Protein 1PP7 (pdb70)

Structure (mmCIF, N/CA/C/O backbone):
data_1PP7
#
_entry.id   1PP7
#
_cell.length_a   81.340
_cell.length_b   41.430
_cell.length_c   58.390
_cell.angle_alpha   90.00
_cell.angle_beta   90.00
_cell.angle_gamma   90.00
#
_symmetry.space_group_name_H-M   'P 21 21 2'
#
loop_
_entity.id
_entity.type
_entity.pdbx_description
1 polymer 'FERREDOXIN INR'
2 polymer 'FERREDOXIN INR'
3 polymer '39 kDa initiator binding protein'
4 non-polymer 'ZINC ION'
5 water water
#
loop_
_atom_site.group_PDB
_atom_site.id
_atom_site.type_symbol
_atom_site.label_atom_id
_atom_site.label_alt_id
_atom_site.label_comp_id
_atom_site.label_asym_id
_atom_site.label_entity_id
_atom_site.label_seq_id
_atom_site.pdbx_PDB_ins_code
_atom_site.Cartn_x
_atom_site.Cartn_y
_atom_site.Cartn_z
_atom_site.occupancy
_atom_site.B_iso_or_equiv
_atom_site.auth_seq_id
_atom_site.auth_comp_id
_atom_site.auth_asym_id
_atom_site.auth_atom_id
_atom_site.pdbx_PDB_model_num
ATOM 506 N N . ASP C 3 5 ? 5.455 13.333 2.274 1.00 103.78 5 ASP U N 1
ATOM 507 C CA . ASP C 3 5 ? 4.140 13.862 2.748 1.00 102.92 5 ASP U CA 1
ATOM 508 C C . ASP C 3 5 ? 4.059 13.807 4.278 1.00 101.04 5 ASP U C 1
ATOM 509 O O . ASP C 3 5 ? 3.393 14.643 4.906 1.00 101.06 5 ASP U O 1
ATOM 514 N N . LEU C 3 6 ? 4.729 12.814 4.870 1.00 97.58 6 LEU U N 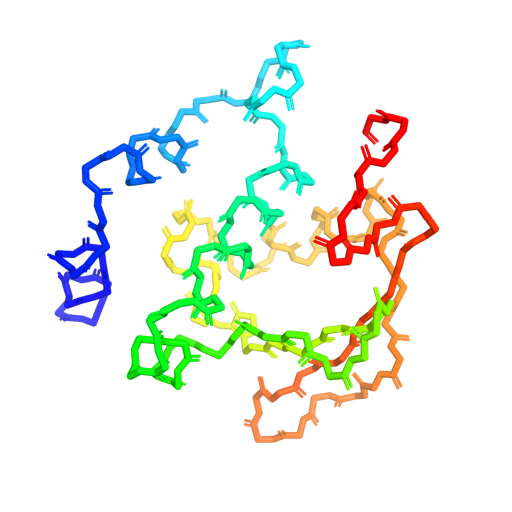1
ATOM 515 C CA . LEU C 3 6 ? 4.718 12.646 6.324 1.00 93.47 6 LEU U CA 1
ATOM 516 C C . LEU C 3 6 ? 5.819 13.496 6.922 1.00 90.89 6 LEU U C 1
ATOM 517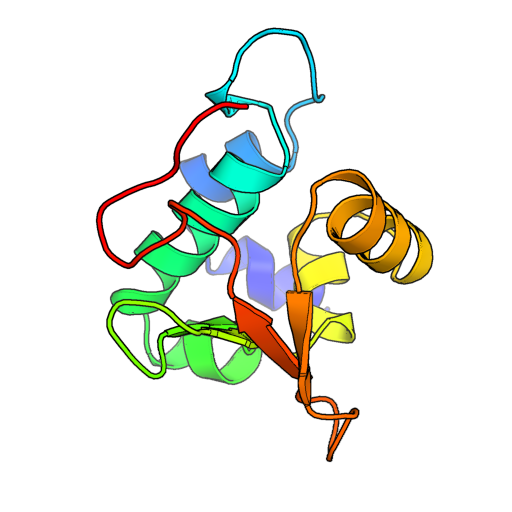 O O . LEU C 3 6 ? 5.560 14.258 7.852 1.00 89.10 6 LEU U O 1
ATOM 522 N N . GLU C 3 7 ? 7.040 13.374 6.393 1.00 88.99 7 GLU U N 1
ATOM 523 C CA . GLU C 3 7 ? 8.140 14.190 6.894 1.00 86.80 7 GLU U CA 1
ATOM 524 C C . GLU C 3 7 ? 7.776 15.637 6.649 1.00 85.29 7 GLU U C 1
ATOM 525 O O . GLU C 3 7 ? 8.125 16.509 7.439 1.00 84.87 7 GLU U O 1
ATOM 531 N N . ALA C 3 8 ? 7.075 15.875 5.540 1.00 84.90 8 ALA U N 1
ATOM 532 C CA . ALA C 3 8 ? 6.618 17.208 5.157 1.00 82.48 8 ALA U CA 1
ATOM 533 C C . ALA C 3 8 ? 5.652 17.746 6.198 1.00 81.95 8 ALA U C 1
ATOM 534 O O . ALA C 3 8 ? 5.670 18.936 6.489 1.00 82.99 8 ALA U O 1
ATOM 536 N N . SER C 3 9 ? 4.806 16.872 6.750 1.00 80.42 9 SER U N 1
ATOM 537 C CA . SER C 3 9 ? 3.836 17.289 7.764 1.00 78.72 9 SER U CA 1
ATOM 538 C C . SER C 3 9 ? 4.526 17.450 9.120 1.00 75.89 9 SER U C 1
ATOM 539 O O . SER C 3 9 ? 4.129 18.313 9.920 1.00 75.55 9 SER U O 1
ATOM 542 N N . PHE C 3 10 ? 5.549 16.618 9.367 1.00 72.94 10 PHE U N 1
ATOM 543 C CA . PHE C 3 10 ? 6.340 16.664 10.609 1.00 68.51 10 PHE U CA 1
ATOM 544 C C . PHE C 3 10 ? 7.175 17.943 10.672 1.00 66.60 10 PHE U C 1
ATOM 545 O O . PHE C 3 10 ? 7.003 18.783 11.570 1.00 63.09 10 PHE U O 1
ATOM 553 N N . THR C 3 11 ? 8.099 18.082 9.726 1.00 67.09 11 THR U N 1
ATOM 554 C CA . THR C 3 11 ? 8.971 19.249 9.764 1.00 71.53 11 THR U CA 1
ATOM 555 C C . THR C 3 11 ? 8.172 20.523 9.566 1.00 72.68 11 THR U C 1
ATOM 556 O O . THR C 3 11 ? 8.430 21.518 10.257 1.00 75.34 11 THR U O 1
ATOM 560 N N . SER C 3 12 ? 7.189 20.491 8.662 1.00 70.35 12 SER U N 1
ATOM 561 C CA . SER C 3 12 ? 6.364 21.668 8.426 1.00 68.33 12 SER U CA 1
ATOM 562 C C . SER C 3 12 ? 5.660 22.117 9.711 1.00 65.53 12 SER U C 1
ATOM 563 O O . SER C 3 12 ? 5.242 23.269 9.817 1.00 68.59 12 SER U O 1
ATOM 566 N N . ARG C 3 13 ? 5.528 21.227 10.688 1.00 60.22 13 ARG U N 1
ATOM 567 C CA . ARG C 3 13 ? 4.855 21.597 11.914 1.00 56.07 13 ARG U CA 1
ATOM 568 C C . ARG C 3 13 ? 5.763 21.956 13.062 1.00 52.38 13 ARG U C 1
ATOM 569 O O . ARG C 3 13 ? 5.330 22.452 14.093 1.00 54.92 13 ARG U O 1
ATOM 577 N N . LEU C 3 14 ? 7.043 21.723 12.903 1.00 49.00 14 LEU U N 1
ATOM 578 C CA . LEU C 3 14 ? 7.921 22.086 13.993 1.00 46.86 14 LEU U CA 1
ATOM 579 C C . LEU C 3 14 ? 8.639 23.400 13.604 1.00 44.40 14 LEU U C 1
ATOM 580 O O . LEU C 3 14 ? 8.796 23.721 12.424 1.00 43.55 14 LEU U O 1
ATOM 585 N N . PRO C 3 15 ? 9.012 24.205 14.594 1.00 43.63 15 PRO U N 1
ATOM 586 C CA . PRO C 3 15 ? 9.686 25.500 14.421 1.00 46.52 15 PRO U CA 1
ATOM 587 C C . PRO C 3 15 ? 10.931 25.506 13.479 1.00 49.08 15 PRO U C 1
ATOM 588 O O . PRO C 3 15 ? 11.744 24.571 13.505 1.00 44.64 15 PRO U O 1
ATOM 592 N N . PRO C 3 16 ? 11.096 26.580 12.656 1.00 49.60 16 PRO U N 1
ATOM 593 C CA . PRO C 3 16 ? 12.223 26.724 11.720 1.00 47.16 16 PRO U CA 1
ATOM 594 C C . PRO C 3 16 ? 13.560 26.478 12.438 1.00 48.80 16 PRO U C 1
ATOM 595 O O . PRO C 3 16 ? 14.505 25.946 11.856 1.00 48.69 16 PRO U O 1
ATOM 599 N N . GLU C 3 17 ? 13.635 26.887 13.700 1.00 47.74 17 GLU U N 1
ATOM 600 C CA . GLU C 3 17 ? 14.847 26.725 14.486 1.00 49.80 17 GLU U CA 1
ATOM 601 C C . GLU C 3 17 ?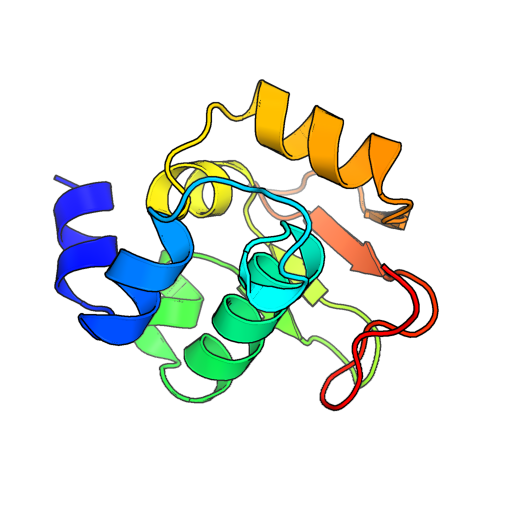 15.245 25.242 14.663 1.00 50.52 17 GLU U C 1
ATOM 602 O O . GLU C 3 17 ? 16.425 24.853 14.489 1.00 46.81 17 GLU U O 1
ATOM 608 N N . ILE C 3 18 ? 14.255 24.426 15.028 1.00 46.56 18 ILE U N 1
ATOM 609 C CA . ILE C 3 18 ? 14.466 23.004 15.233 1.00 41.84 18 ILE U CA 1
ATOM 610 C C . ILE C 3 18 ? 14.771 22.324 13.866 1.00 38.53 18 ILE U C 1
ATOM 611 O O . ILE C 3 18 ? 15.651 21.470 13.755 1.00 38.10 18 ILE U O 1
ATOM 616 N N . VAL C 3 19 ? 14.052 22.707 12.823 1.00 35.91 19 VAL U N 1
ATOM 617 C CA . VAL C 3 19 ? 14.284 22.103 11.510 1.00 38.76 19 VAL U CA 1
ATOM 618 C C . VAL C 3 19 ? 15.714 22.342 11.117 1.00 37.69 19 VAL U C 1
ATOM 619 O O . VAL C 3 19 ? 16.392 21.439 10.647 1.00 38.21 19 VAL U O 1
ATOM 623 N N . ALA C 3 20 ? 16.156 23.577 11.315 1.00 38.55 20 ALA U N 1
ATOM 624 C CA . ALA C 3 20 ? 17.518 23.960 11.012 1.00 38.36 20 ALA U CA 1
ATOM 625 C C . ALA C 3 20 ? 18.548 23.260 11.895 1.00 38.16 20 ALA U C 1
ATOM 626 O O . ALA C 3 20 ? 19.564 22.808 11.375 1.00 40.03 20 ALA U O 1
ATOM 628 N N . ALA C 3 21 ? 18.315 23.168 13.211 1.00 35.60 21 ALA U N 1
ATOM 629 C CA . ALA C 3 21 ? 19.294 22.517 14.086 1.00 31.96 21 ALA U CA 1
ATOM 630 C C . ALA C 3 21 ? 19.397 21.026 13.755 1.00 37.09 21 ALA U C 1
ATOM 631 O O . ALA C 3 21 ? 20.440 20.374 13.994 1.00 37.71 21 ALA U O 1
ATOM 633 N N . LEU C 3 22 ? 18.303 20.477 13.220 1.00 37.21 22 LEU U N 1
ATOM 634 C CA . LEU C 3 22 ? 18.268 19.081 12.863 1.00 35.62 22 LEU U CA 1
ATOM 635 C C . LEU C 3 22 ? 19.013 18.863 11.577 1.00 37.07 22 LEU U C 1
ATOM 636 O O . LEU C 3 22 ? 19.671 17.855 11.379 1.00 39.98 22 LEU U O 1
ATOM 641 N N . LYS C 3 23 ? 18.945 19.846 10.709 1.00 42.64 23 LYS U N 1
ATOM 642 C CA . LYS C 3 23 ? 19.599 19.758 9.409 1.00 44.88 23 LYS U CA 1
ATOM 643 C C . LYS C 3 23 ? 21.111 20.022 9.521 1.00 40.99 23 LYS U C 1
ATOM 644 O O . LYS C 3 23 ? 21.915 19.534 8.728 1.00 41.58 23 LYS U O 1
ATOM 650 N N . ARG C 3 24 ? 21.499 20.741 10.551 1.00 38.92 24 ARG U N 1
ATOM 651 C CA . ARG C 3 24 ? 22.891 21.106 10.695 1.00 41.44 24 ARG U CA 1
ATOM 652 C C . ARG C 3 24 ? 23.855 19.946 10.842 1.00 43.39 24 ARG U C 1
ATOM 653 O O . ARG C 3 24 ? 23.615 19.038 11.640 1.00 40.32 24 ARG U O 1
ATOM 661 N N . LYS C 3 25 ? 24.951 19.998 10.069 1.00 46.63 25 LYS U N 1
ATOM 662 C CA . LYS C 3 25 ? 26.000 18.967 10.090 1.00 50.72 25 LYS U CA 1
ATOM 663 C C . LYS C 3 25 ? 26.567 18.825 11.504 1.00 51.05 25 LYS U C 1
ATOM 664 O O . LYS C 3 25 ? 26.639 19.802 12.240 1.00 54.62 25 LYS U O 1
ATOM 670 N N . SER C 3 26 ? 26.945 17.604 11.879 1.00 49.47 26 SER U N 1
ATOM 671 C CA . SER C 3 26 ? 27.532 17.287 13.193 1.00 48.30 26 SER U CA 1
ATOM 672 C C . SER C 3 26 ? 29.032 17.571 13.199 1.00 48.70 26 SER U C 1
ATOM 673 O O . SER C 3 26 ? 29.792 16.887 12.501 1.00 49.35 26 SER U O 1
ATOM 676 N N . SER C 3 27 ? 29.455 18.555 13.989 1.00 50.72 27 SER U N 1
ATOM 677 C CA . SER C 3 27 ? 30.870 18.936 14.066 1.00 52.73 27 SER U CA 1
ATOM 678 C C . SER C 3 27 ? 31.338 18.832 15.511 1.00 52.71 27 SER U C 1
ATOM 679 O O . SER C 3 27 ? 30.835 18.016 16.265 1.00 53.51 27 SER U O 1
ATOM 682 N N . ARG C 3 28 ? 32.315 19.647 15.895 1.00 54.01 28 ARG U N 1
ATOM 683 C CA . ARG C 3 28 ? 32.764 19.645 17.276 1.00 54.63 28 ARG U CA 1
ATOM 684 C C . ARG C 3 28 ? 31.794 20.537 18.122 1.00 52.32 28 ARG U C 1
ATOM 685 O O . ARG C 3 28 ? 31.802 20.459 19.350 1.00 51.86 28 ARG U O 1
ATOM 693 N N . ASP C 3 29 ? 30.968 21.376 17.481 1.00 46.94 29 ASP U N 1
ATOM 694 C CA . ASP C 3 29 ? 29.996 22.192 18.239 1.00 48.82 29 ASP U CA 1
ATOM 695 C C . ASP C 3 29 ? 29.014 21.156 18.901 1.00 47.90 29 ASP U C 1
ATOM 696 O O . ASP C 3 29 ? 28.381 20.361 18.203 1.00 41.29 29 ASP U O 1
ATOM 701 N N . PRO C 3 30 ? 28.904 21.155 20.248 1.00 44.59 30 PRO U N 1
ATOM 702 C CA . PRO C 3 30 ? 28.047 20.235 20.972 1.00 44.62 30 PRO U CA 1
ATOM 703 C C . PRO C 3 30 ? 26.592 20.365 20.634 1.00 43.42 30 PRO U C 1
ATOM 704 O O . PRO C 3 30 ? 25.853 19.397 20.846 1.00 46.15 30 PRO U O 1
ATOM 708 N N . ASN C 3 31 ? 26.155 21.531 20.142 1.00 38.3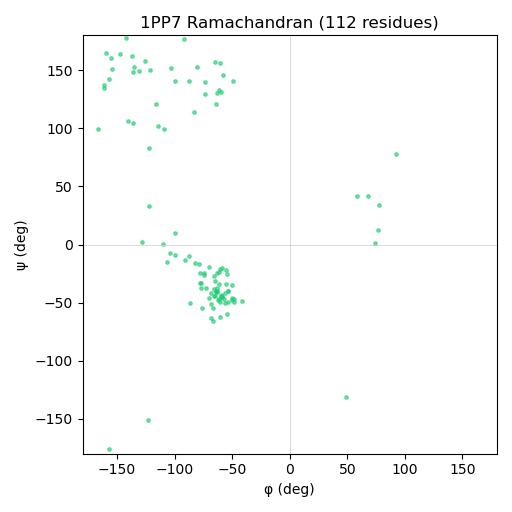1 31 ASN U N 1
ATOM 709 C CA . ASN C 3 31 ? 24.734 21.645 19.787 1.00 38.48 31 ASN U CA 1
ATOM 710 C C . ASN C 3 31 ? 24.433 21.010 18.457 1.00 37.23 31 ASN U C 1
ATOM 711 O O . ASN C 3 31 ? 23.268 20.703 18.123 1.00 40.55 31 ASN U O 1
ATOM 716 N N . SER C 3 32 ? 25.488 20.782 17.701 1.00 34.11 32 SER U N 1
ATOM 717 C CA . SER C 3 32 ? 25.338 20.167 16.417 1.00 35.39 32 SER U CA 1
ATOM 718 C C . SER C 3 32 ? 25.373 18.620 16.591 1.00 36.54 32 SER U C 1
ATOM 719 O O . SER C 3 32 ? 25.060 17.904 15.632 1.00 37.66 32 SER U O 1
ATOM 722 N N . ARG C 3 33 ? 25.725 18.110 17.786 1.00 29.51 33 ARG U N 1
ATOM 723 C CA . ARG C 3 33 ? 25.761 16.659 17.975 1.00 32.84 33 ARG U CA 1
ATOM 724 C C . ARG C 3 33 ? 24.408 15.952 18.239 1.00 31.56 33 ARG U C 1
ATOM 725 O O . ARG C 3 33 ? 23.452 16.549 18.743 1.00 31.15 33 ARG U O 1
ATOM 733 N N . PHE C 3 34 ? 24.343 14.683 17.859 1.00 27.92 34 PHE U N 1
ATOM 734 C CA . PHE C 3 34 ? 23.115 13.864 17.979 1.00 29.03 34 PHE U CA 1
ATOM 735 C C . PHE C 3 34 ? 22.385 13.897 19.352 1.00 25.41 34 PHE U C 1
ATOM 736 O O . PHE C 3 34 ? 21.180 14.063 19.409 1.00 23.51 34 PHE U O 1
ATOM 744 N N . PRO C 3 35 ? 23.131 13.751 20.471 1.00 25.67 35 PRO U N 1
ATOM 745 C CA . PRO C 3 35 ? 22.509 13.787 21.803 1.00 23.03 35 PRO U CA 1
ATOM 746 C C . PRO C 3 35 ? 21.688 15.049 22.002 1.00 25.82 35 PRO U C 1
ATOM 747 O O . PRO C 3 35 ? 20.526 14.941 22.435 1.00 24.97 35 PRO U O 1
ATOM 751 N N . ARG C 3 36 ? 22.283 16.228 21.690 1.00 21.46 36 ARG U N 1
ATOM 752 C CA . ARG C 3 36 ? 21.591 17.492 21.895 1.00 22.17 36 ARG U CA 1
ATOM 753 C C . ARG C 3 36 ? 20.524 17.726 20.862 1.00 27.54 36 ARG U C 1
ATOM 754 O O . ARG C 3 36 ? 19.568 18.483 21.109 1.00 33.20 36 ARG U O 1
ATOM 762 N N . LYS C 3 37 ? 20.666 17.097 19.702 1.00 23.89 37 LYS U N 1
ATOM 763 C CA . LYS C 3 37 ? 19.588 17.187 18.737 1.00 27.01 37 LYS U CA 1
ATOM 764 C C . LYS C 3 37 ? 18.424 16.343 19.329 1.00 26.21 37 LYS U C 1
ATOM 765 O O . LYS C 3 37 ? 17.282 16.806 19.361 1.00 29.11 37 LYS U O 1
ATOM 771 N N . LEU C 3 38 ? 18.705 15.138 19.827 1.00 21.99 38 LEU U N 1
ATOM 772 C CA . LEU C 3 38 ? 17.629 14.331 20.395 1.00 22.07 38 LEU U CA 1
ATOM 773 C C . LEU C 3 38 ? 17.020 15.111 21.525 1.00 24.76 38 LEU U C 1
ATOM 774 O O . LEU C 3 38 ? 15.797 15.190 21.634 1.00 28.08 38 LEU U O 1
ATOM 779 N N . HIS C 3 39 ? 17.885 15.717 22.336 1.00 21.64 39 HIS U N 1
ATOM 780 C CA . HIS C 3 39 ? 17.443 16.431 23.503 1.00 24.83 39 HIS U CA 1
ATOM 781 C C . HIS C 3 39 ? 16.608 17.639 23.174 1.00 26.99 39 HIS U C 1
ATOM 782 O O . HIS C 3 39 ? 15.563 17.867 23.822 1.00 27.71 39 HIS U O 1
ATOM 789 N N . MET C 3 40 ? 17.026 18.434 22.194 1.00 28.03 40 MET U N 1
ATOM 790 C CA . MET C 3 40 ? 16.186 19.598 21.856 1.00 27.87 40 MET U CA 1
ATOM 791 C C . MET C 3 40 ? 14.855 19.128 21.306 1.00 23.58 40 MET U C 1
ATOM 792 O O . MET C 3 40 ? 13.887 19.798 21.474 1.00 23.98 40 MET U O 1
ATOM 797 N N . LEU C 3 41 ? 14.837 17.980 20.636 1.00 21.15 41 LEU U N 1
ATOM 798 C CA . LEU C 3 41 ? 13.636 17.471 20.012 1.00 26.45 41 LEU U CA 1
ATOM 799 C C . LEU C 3 41 ? 12.646 17.070 21.086 1.00 26.20 41 LEU U C 1
ATOM 800 O O . LEU C 3 41 ? 11.517 17.466 21.081 1.00 26.78 41 LEU U O 1
ATOM 805 N N . LEU C 3 42 ? 13.151 16.278 22.014 1.00 27.80 42 LEU U N 1
ATOM 806 C CA . LEU C 3 42 ? 12.462 15.758 23.165 1.00 24.59 42 LEU U CA 1
ATOM 807 C C . LEU C 3 42 ? 11.906 16.946 23.968 1.00 29.41 42 LEU U C 1
ATOM 808 O O . LEU C 3 42 ? 10.703 17.000 24.307 1.00 32.16 42 LEU U O 1
ATOM 813 N N . THR C 3 43 ? 12.773 17.914 24.239 1.00 29.96 43 THR U N 1
ATOM 814 C CA . THR C 3 43 ? 12.399 19.091 24.978 1.00 28.43 43 THR U CA 1
ATOM 815 C C . THR C 3 43 ? 11.243 19.799 24.284 1.00 32.49 43 THR U C 1
ATOM 816 O O . THR C 3 43 ? 10.222 20.162 24.919 1.00 33.60 43 THR U O 1
ATOM 820 N N . TYR C 3 44 ? 11.352 19.973 22.979 1.00 29.32 44 TYR U N 1
ATOM 821 C CA . TYR C 3 44 ? 10.278 20.673 22.324 1.00 33.90 44 TYR U CA 1
ATOM 822 C C . TYR C 3 44 ? 8.984 19.866 22.181 1.00 35.90 44 TYR U C 1
ATOM 823 O O . TYR C 3 44 ? 7.891 20.405 22.297 1.00 35.55 44 TYR U O 1
ATOM 832 N N . LEU C 3 45 ? 9.076 18.579 21.927 1.00 35.65 45 LEU U N 1
ATOM 833 C CA . LEU C 3 45 ? 7.844 17.878 21.763 1.00 35.35 45 LEU U CA 1
ATOM 834 C C . LEU C 3 45 ? 7.061 17.931 23.067 1.00 38.56 45 LEU U C 1
ATOM 835 O O . LEU C 3 45 ? 5.839 17.881 23.053 1.00 38.55 45 LEU U O 1
ATOM 840 N N . ALA C 3 46 ? 7.764 18.112 24.183 1.00 42.77 46 ALA U N 1
ATOM 841 C CA . ALA C 3 46 ? 7.141 18.161 25.509 1.00 44.24 46 ALA U CA 1
ATOM 842 C C . ALA C 3 46 ? 6.049 19.192 25.589 1.00 48.59 46 ALA U C 1
ATOM 843 O O . ALA C 3 46 ? 5.137 19.075 26.408 1.00 51.56 46 ALA U O 1
ATOM 845 N N . SER C 3 47 ? 6.150 20.207 24.740 1.00 49.23 47 SER U N 1
ATOM 846 C CA . SER C 3 47 ? 5.168 21.280 24.687 1.00 49.66 47 SER U CA 1
ATOM 847 C C . SER C 3 47 ? 4.202 21.176 23.482 1.00 49.79 47 SER U C 1
ATOM 848 O O . SER C 3 47 ? 3.263 21.974 23.362 1.00 50.54 47 SER U O 1
ATOM 851 N N . ASN C 3 48 ? 4.447 20.240 22.567 1.00 46.35 48 ASN U N 1
ATOM 852 C CA . ASN C 3 48 ? 3.560 20.080 21.410 1.00 42.90 48 ASN U CA 1
ATOM 853 C C . ASN C 3 48 ? 3.079 18.634 21.475 1.00 42.73 48 ASN U C 1
ATOM 854 O O . ASN C 3 48 ? 3.684 17.775 20.835 1.00 45.53 48 ASN U O 1
ATOM 859 N N . PRO C 3 49 ? 2.023 18.343 22.287 1.00 42.43 49 PRO U N 1
ATOM 860 C CA . PRO C 3 49 ? 1.380 17.033 22.519 1.00 41.55 49 PRO U CA 1
ATOM 861 C C . PRO C 3 49 ? 0.932 16.332 21.256 1.00 42.46 49 PRO U C 1
ATOM 862 O O . PRO C 3 49 ? 1.061 15.113 21.140 1.00 46.03 49 PRO U O 1
ATOM 866 N N . GLN C 3 50 ? 0.391 17.103 20.322 1.00 44.77 50 GLN U N 1
ATOM 867 C CA . GLN C 3 50 ? -0.115 16.567 19.062 1.00 47.66 50 GLN U CA 1
ATOM 868 C C . GLN C 3 50 ? 1.061 16.044 18.268 1.00 44.86 50 GLN U C 1
ATOM 869 O O . GLN C 3 50 ? 1.097 14.886 17.902 1.00 43.99 50 GLN U O 1
ATOM 875 N N . LEU C 3 51 ? 2.054 16.879 18.035 1.00 45.51 51 LEU U N 1
ATOM 876 C CA . LEU C 3 51 ? 3.201 16.433 17.270 1.00 46.78 51 LEU U CA 1
ATOM 877 C C . LEU C 3 51 ? 3.953 15.304 17.993 1.00 47.96 51 LEU U C 1
ATOM 878 O O . LEU C 3 51 ? 4.421 14.354 17.375 1.00 49.51 51 LEU U O 1
ATOM 883 N N . GLU C 3 52 ? 4.084 15.429 19.305 1.00 47.64 52 GLU U N 1
ATOM 884 C CA . GLU C 3 52 ? 4.757 14.433 20.119 1.00 49.61 52 GLU U CA 1
ATOM 885 C C . GLU C 3 52 ? 4.105 13.080 19.890 1.00 50.91 52 GLU U C 1
ATOM 886 O O . GLU C 3 52 ? 4.807 12.086 19.914 1.00 49.93 52 GLU U O 1
ATOM 892 N N . GLU C 3 53 ? 2.778 13.067 19.651 1.00 53.75 53 GLU U N 1
ATOM 893 C CA . GLU C 3 53 ? 1.959 11.849 19.354 1.00 58.97 53 GLU U CA 1
ATOM 894 C C . GLU C 3 53 ? 2.400 11.291 17.985 1.00 58.11 53 GLU U C 1
ATOM 895 O O . GLU C 3 53 ? 2.913 10.174 17.868 1.00 57.80 53 GLU U O 1
ATOM 901 N N . GLU C 3 54 ? 2.128 12.090 16.951 1.00 56.61 54 GLU U N 1
ATOM 902 C CA . GLU C 3 54 ? 2.435 11.738 15.577 1.00 56.57 54 GLU U CA 1
ATOM 903 C C . GLU C 3 54 ? 3.889 11.225 15.436 1.00 52.44 54 GLU U C 1
ATOM 904 O O . GLU C 3 54 ? 4.117 10.170 14.837 1.00 49.05 54 GLU U O 1
ATOM 910 N N . ILE C 3 55 ? 4.866 11.952 15.982 1.00 46.51 55 ILE U N 1
ATOM 911 C CA . ILE C 3 55 ? 6.239 11.495 15.860 1.00 44.45 55 ILE U CA 1
ATOM 912 C C . ILE C 3 55 ? 6.540 10.332 16.821 1.00 43.71 55 ILE U C 1
ATOM 913 O O . ILE C 3 55 ? 6.978 9.240 16.412 1.00 44.42 55 ILE U O 1
ATOM 918 N N . GLY C 3 56 ? 6.295 10.531 18.096 1.00 39.94 56 GLY U N 1
ATOM 919 C CA . GLY C 3 56 ? 6.554 9.425 18.987 1.00 40.32 56 GLY U CA 1
ATOM 920 C C . GLY C 3 56 ? 7.970 9.585 19.505 1.00 38.13 56 GLY U C 1
ATOM 921 O O . GLY C 3 56 ? 8.902 8.934 19.027 1.00 37.67 56 GLY U O 1
ATOM 922 N N . LEU C 3 57 ? 8.097 10.493 20.470 1.00 34.72 57 LEU U N 1
ATOM 923 C CA . LEU C 3 57 ? 9.325 10.832 21.143 1.00 31.90 57 LEU U CA 1
ATOM 924 C C . LEU C 3 57 ? 8.901 11.636 22.361 1.00 32.09 57 LEU U C 1
ATOM 925 O O . LEU C 3 57 ? 8.602 12.816 22.235 1.00 31.47 57 LEU U O 1
ATOM 930 N N . SER C 3 58 ? 8.857 10.977 23.527 1.00 32.55 58 SER U N 1
ATOM 931 C CA . SER C 3 58 ? 8.472 11.618 24.792 1.00 34.98 58 SER U CA 1
ATOM 932 C C . SER C 3 58 ? 9.029 10.988 26.079 1.00 31.62 58 SER U C 1
ATOM 933 O O . SER C 3 58 ? 9.318 9.798 26.147 1.00 29.27 58 SER U O 1
ATOM 936 N N . TRP C 3 59 ? 9.208 11.813 27.102 1.00 32.82 59 TRP U N 1
ATOM 937 C CA . TRP C 3 59 ? 9.704 11.298 28.378 1.00 33.41 59 TRP U CA 1
ATOM 938 C C . TRP C 3 59 ? 8.604 10.503 29.086 1.00 36.39 59 TRP U C 1
ATOM 939 O O . TRP C 3 59 ? 7.419 10.885 29.092 1.00 37.80 59 TRP U O 1
ATOM 950 N N . ILE C 3 60 ? 8.980 9.398 29.689 1.00 39.17 60 ILE U N 1
ATOM 951 C CA . ILE C 3 60 ? 7.999 8.638 30.453 1.00 40.88 60 ILE U CA 1
ATOM 952 C C . ILE C 3 60 ? 8.358 8.887 31.963 1.00 42.18 60 ILE U C 1
ATOM 953 O O . ILE C 3 60 ? 7.572 8.631 32.860 1.00 45.07 60 ILE U O 1
ATOM 958 N N . SER C 3 61 ? 9.548 9.412 32.221 1.00 39.78 61 SER U N 1
ATOM 959 C CA . SER C 3 61 ? 9.945 9.758 33.582 1.00 42.38 61 SER U CA 1
ATOM 960 C C . SER C 3 61 ? 11.045 10.819 33.477 1.00 44.16 61 SER U C 1
ATOM 961 O O . SER C 3 61 ? 11.358 11.274 32.359 1.00 45.77 61 SER U O 1
ATOM 964 N N . ASP C 3 62 ? 11.619 11.236 34.605 1.00 45.29 62 ASP U N 1
ATOM 965 C CA . ASP C 3 62 ? 12.705 12.226 34.580 1.00 45.13 62 ASP U CA 1
ATOM 966 C C . ASP C 3 62 ? 13.892 11.666 33.782 1.00 44.27 62 ASP U C 1
ATOM 967 O O . ASP C 3 62 ? 14.731 12.436 33.258 1.00 45.90 62 ASP U O 1
ATOM 972 N N . THR C 3 63 ? 13.948 10.338 33.652 1.00 37.86 63 THR U N 1
ATOM 973 C CA . THR C 3 63 ? 15.097 9.708 32.986 1.00 35.32 63 THR U CA 1
ATOM 974 C C . THR 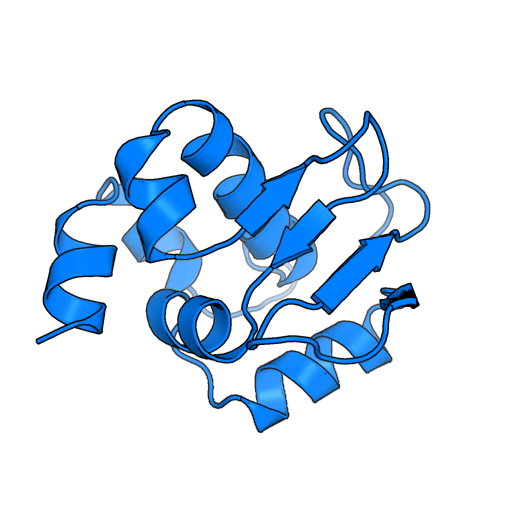C 3 63 ? 14.950 8.694 31.840 1.00 31.54 63 THR U C 1
ATOM 975 O O . THR C 3 63 ? 15.944 8.171 31.349 1.00 29.60 63 THR U O 1
ATOM 979 N N . GLU C 3 64 ? 13.738 8.408 31.415 1.00 27.91 64 GLU U N 1
ATOM 980 C CA . GLU C 3 64 ? 13.557 7.451 30.358 1.00 28.34 64 GLU U CA 1
ATOM 981 C C . GLU C 3 64 ? 12.634 8.083 29.340 1.00 29.39 64 GLU U C 1
ATOM 982 O O . GLU C 3 64 ? 11.781 8.900 29.688 1.00 32.54 64 GLU U O 1
ATOM 988 N N . PHE C 3 65 ? 12.801 7.723 28.077 1.00 29.26 65 PHE U N 1
ATOM 989 C CA . PHE C 3 65 ? 11.939 8.233 27.013 1.00 24.04 65 PHE U CA 1
ATOM 990 C C . PHE C 3 65 ? 11.617 7.060 26.113 1.00 22.65 65 PHE U C 1
ATOM 991 O O . PHE C 3 65 ? 12.276 6.021 26.145 1.00 20.57 65 PHE U O 1
ATOM 999 N N . LYS C 3 66 ? 10.570 7.221 25.321 1.00 21.87 66 LYS U N 1
ATOM 1000 C CA . LYS C 3 66 ? 10.182 6.193 24.408 1.00 21.76 66 LYS U CA 1
ATOM 1001 C C . LYS C 3 66 ? 10.135 6.902 23.105 1.00 23.97 66 LYS U C 1
ATOM 1002 O O . LYS C 3 66 ? 9.967 8.125 23.083 1.00 21.90 66 LYS U O 1
ATOM 1008 N N . MET C 3 67 ? 10.254 6.147 22.014 1.00 27.01 67 MET U N 1
ATOM 1009 C CA . MET C 3 67 ? 10.223 6.765 20.711 1.00 30.67 67 MET U CA 1
ATOM 1010 C C . MET C 3 67 ? 9.870 5.736 19.674 1.00 31.88 67 MET U C 1
ATOM 1011 O O . MET C 3 67 ? 9.880 4.544 19.958 1.00 29.74 67 MET U O 1
ATOM 1016 N N . LYS C 3 68 ? 9.499 6.228 18.488 1.00 34.81 68 LYS U N 1
ATOM 1017 C CA . LYS C 3 68 ? 9.245 5.389 17.338 1.00 36.59 68 LYS U CA 1
ATOM 1018 C C . LYS C 3 68 ? 10.463 5.739 16.439 1.00 35.31 68 LYS U C 1
ATOM 1019 O O . LYS C 3 68 ? 10.491 6.777 15.776 1.00 33.30 68 LYS U O 1
ATOM 1025 N N . LYS C 3 69 ? 11.490 4.898 16.430 1.00 34.07 69 LYS U N 1
ATOM 1026 C CA . LYS C 3 69 ? 12.681 5.240 15.638 1.00 35.98 69 LYS U CA 1
ATOM 1027 C C . LYS C 3 69 ? 12.375 5.548 14.181 1.00 36.69 69 LYS U C 1
ATOM 1028 O O . LYS C 3 69 ? 12.935 6.468 13.598 1.00 35.43 69 LYS U O 1
ATOM 1034 N N . LYS C 3 70 ? 11.469 4.779 13.605 1.00 39.43 70 LYS U N 1
ATOM 1035 C CA . LYS C 3 70 ? 11.098 4.989 12.228 1.00 43.01 70 LYS U CA 1
ATOM 1036 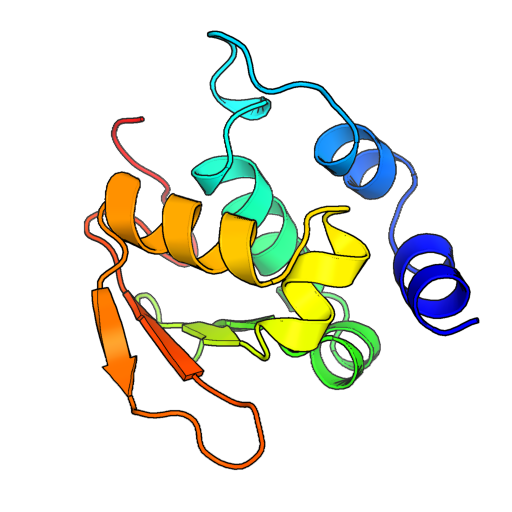C C . LYS C 3 70 ? 10.758 6.486 11.957 1.00 40.45 70 LYS U C 1
ATOM 1037 O O . LYS C 3 70 ? 11.257 7.047 10.992 1.00 36.92 70 LYS U O 1
ATOM 1043 N N . ASN C 3 71 ? 9.959 7.126 12.833 1.00 38.68 71 ASN U N 1
ATOM 1044 C C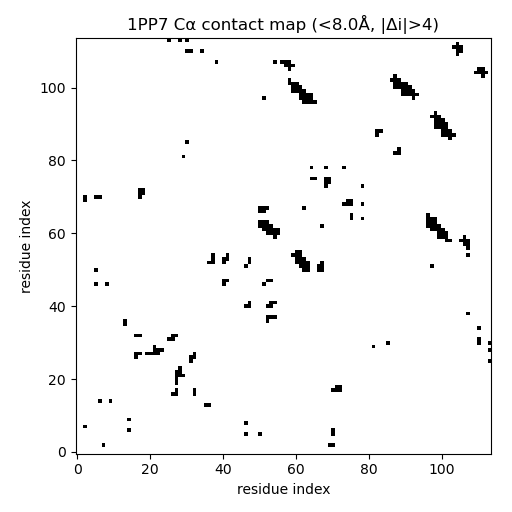A . ASN C 3 71 ? 9.564 8.537 12.674 1.00 33.95 71 ASN U CA 1
ATOM 1045 C C . ASN C 3 71 ? 10.668 9.510 13.071 1.00 36.05 71 ASN U C 1
ATOM 1046 O O . ASN C 3 71 ? 10.848 10.570 12.469 1.00 39.12 71 ASN U O 1
ATOM 1051 N N . VAL C 3 72 ? 11.392 9.160 14.118 1.00 33.90 72 VAL U N 1
ATOM 1052 C CA . VAL C 3 72 ? 12.469 9.982 14.592 1.00 30.60 72 VAL U CA 1
ATOM 1053 C C . VAL C 3 72 ? 13.598 10.054 13.563 1.00 33.28 72 VAL U C 1
ATOM 1054 O O . VAL C 3 72 ? 14.212 11.107 13.377 1.00 28.57 72 VAL U O 1
ATOM 1058 N N . ALA C 3 73 ? 13.875 8.938 12.889 1.00 34.21 73 ALA U N 1
ATOM 1059 C CA . ALA C 3 73 ? 14.909 8.978 11.893 1.00 32.90 73 ALA U CA 1
ATOM 1060 C C . ALA C 3 73 ? 14.407 9.944 10.829 1.00 33.96 73 ALA U C 1
ATOM 1061 O O . ALA C 3 73 ? 15.178 10.741 10.355 1.00 33.71 73 ALA U O 1
ATOM 1063 N N . LEU C 3 74 ? 13.121 9.915 10.473 1.00 33.64 74 LEU U N 1
ATOM 1064 C CA . LEU C 3 74 ? 12.627 10.825 9.425 1.00 36.99 74 LEU U CA 1
ATOM 1065 C C . LEU C 3 74 ? 12.790 12.287 9.739 1.00 37.94 74 LEU U C 1
ATOM 1066 O O . LEU C 3 74 ? 13.505 12.995 9.023 1.00 38.92 74 LEU U O 1
ATOM 1071 N N . VAL C 3 75 ? 12.141 12.750 10.806 1.00 36.48 75 VAL U N 1
ATOM 1072 C CA . VAL C 3 75 ? 12.239 14.169 11.148 1.00 37.30 75 VAL U CA 1
ATOM 1073 C C . VAL C 3 75 ? 13.700 14.638 11.311 1.00 38.03 75 VAL U C 1
ATOM 1074 O O . VAL C 3 75 ? 13.995 15.836 11.177 1.00 42.67 75 VAL U O 1
ATOM 1078 N N . MET C 3 76 ? 14.616 13.703 11.570 1.00 37.17 76 MET U N 1
ATOM 1079 C CA . MET C 3 76 ? 16.020 14.030 11.770 1.00 34.94 76 MET U CA 1
ATOM 1080 C C . MET C 3 76 ? 16.848 13.999 10.515 1.00 37.78 76 MET U C 1
ATOM 1081 O O . MET C 3 76 ? 17.993 14.511 10.491 1.00 39.58 76 MET U O 1
ATOM 1086 N N . GLY C 3 77 ? 16.260 13.419 9.474 1.00 38.36 77 GLY U N 1
ATOM 1087 C CA . GLY C 3 77 ? 16.922 13.311 8.185 1.00 37.67 77 GLY U CA 1
ATOM 1088 C C . GLY C 3 77 ? 17.982 12.223 8.092 1.00 37.00 77 GLY U C 1
ATOM 1089 O O . GLY C 3 77 ? 18.986 12.407 7.405 1.00 42.71 77 GLY U O 1
ATOM 1090 N N . ILE C 3 78 ? 17.800 11.101 8.773 1.00 34.26 78 ILE U N 1
ATOM 1091 C CA . ILE C 3 78 ? 18.805 10.041 8.703 1.00 36.05 78 ILE U CA 1
ATOM 1092 C C . ILE C 3 78 ? 18.115 8.724 8.539 1.00 32.64 78 ILE U C 1
ATOM 1093 O O . ILE C 3 78 ? 16.987 8.548 8.985 1.00 34.42 78 ILE U O 1
ATOM 1098 N N . LYS C 3 79 ? 18.769 7.804 7.848 1.00 33.05 79 LYS U N 1
ATOM 1099 C CA . LYS C 3 79 ? 18.179 6.466 7.668 1.00 33.67 79 LYS U CA 1
ATOM 1100 C C . LYS C 3 79 ? 17.951 5.779 9.043 1.00 29.60 79 LYS U C 1
ATOM 1101 O O . LYS C 3 79 ? 18.647 6.090 10.013 1.00 33.19 79 LYS U O 1
ATOM 1107 N N . LEU C 3 80 ? 17.023 4.832 9.121 1.00 27.14 80 LEU U N 1
ATOM 1108 C CA . LEU C 3 80 ? 16.810 4.073 10.373 1.00 28.16 80 LEU U CA 1
ATOM 1109 C C . LEU C 3 80 ? 18.119 3.519 10.921 1.00 28.34 80 LEU U C 1
ATOM 1110 O O . LEU C 3 80 ? 18.441 3.613 12.147 1.00 28.61 80 LEU U O 1
ATOM 1115 N N . ASN C 3 81 ? 18.853 2.901 9.998 1.00 24.03 81 ASN U N 1
ATOM 1116 C CA . ASN C 3 81 ? 20.108 2.311 10.322 1.00 24.48 81 ASN U CA 1
ATOM 1117 C C . ASN C 3 81 ? 21.070 3.323 10.943 1.00 26.92 81 ASN U C 1
ATOM 1118 O O . ASN C 3 81 ? 21.730 3.026 11.930 1.00 26.53 81 ASN U O 1
ATOM 1123 N N . THR C 3 82 ? 21.146 4.537 10.443 1.00 29.76 82 THR U N 1
ATOM 1124 C CA . THR C 3 82 ? 22.102 5.378 11.095 1.00 26.27 82 THR U CA 1
ATOM 1125 C C . THR C 3 82 ? 21.551 5.807 12.451 1.00 27.25 82 THR U C 1
ATOM 1126 O O . THR C 3 82 ? 22.324 6.027 13.389 1.00 20.50 82 THR U O 1
ATOM 1130 N N . LEU C 3 83 ? 20.215 5.844 12.612 1.00 29.66 83 LEU U N 1
ATOM 1131 C CA . LEU C 3 83 ? 19.687 6.228 13.922 1.00 27.93 83 LEU U CA 1
ATOM 1132 C C . LEU C 3 83 ? 20.215 5.195 14.940 1.00 30.36 83 LEU U C 1
ATOM 1133 O O . LEU C 3 83 ? 20.751 5.599 15.997 1.00 28.76 83 LEU U O 1
ATOM 1138 N N . ASN C 3 84 ? 20.061 3.885 14.616 1.00 26.91 84 ASN U N 1
ATOM 1139 C CA . ASN C 3 84 ? 20.501 2.802 15.499 1.00 22.90 84 ASN U CA 1
ATOM 1140 C C . ASN C 3 84 ? 21.984 2.909 15.739 1.00 24.01 84 ASN U C 1
ATOM 1141 O O . ASN C 3 84 ? 22.442 2.754 16.864 1.00 22.84 84 ASN U O 1
ATOM 1146 N N . VAL C 3 85 ? 22.759 3.148 14.684 1.00 19.89 85 VAL U N 1
ATOM 1147 C CA . VAL C 3 85 ? 24.184 3.244 14.858 1.00 20.22 85 VAL U CA 1
ATOM 1148 C C . VAL C 3 85 ? 24.524 4.394 15.880 1.00 25.33 85 VAL U C 1
ATOM 1149 O O . VAL C 3 85 ? 25.373 4.220 16.777 1.00 22.04 85 VAL U O 1
ATOM 1153 N N . ASN C 3 86 ? 23.867 5.556 15.741 1.00 24.82 86 ASN U N 1
ATOM 1154 C CA . ASN C 3 86 ? 24.089 6.670 16.652 1.00 26.55 86 ASN U C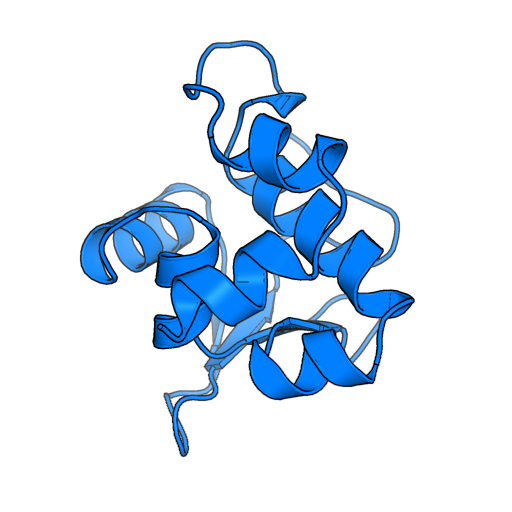A 1
ATOM 1155 C C . ASN C 3 86 ? 23.682 6.348 18.120 1.00 29.24 86 ASN U C 1
ATOM 1156 O O . ASN C 3 86 ? 24.399 6.778 19.074 1.00 26.63 86 ASN U O 1
ATOM 1161 N N . LEU C 3 87 ? 22.547 5.648 18.313 1.00 23.70 87 LEU U N 1
ATOM 1162 C CA . LEU C 3 87 ? 22.118 5.297 19.677 1.00 30.92 87 LEU U CA 1
ATOM 1163 C C . LEU C 3 87 ? 23.201 4.371 20.307 1.00 33.39 87 LEU U C 1
ATOM 1164 O O . LEU C 3 87 ? 23.676 4.606 21.454 1.00 31.50 87 LEU U O 1
ATOM 1169 N N . ARG C 3 88 ? 23.591 3.361 19.529 1.00 29.13 88 ARG U N 1
ATOM 1170 C CA . ARG C 3 88 ? 24.625 2.414 19.889 1.00 33.16 88 ARG U CA 1
ATOM 1171 C C . ARG C 3 88 ? 25.936 3.120 20.269 1.00 31.68 88 ARG U C 1
ATOM 1172 O O . ARG C 3 88 ? 26.395 3.006 21.418 1.00 32.40 88 ARG U O 1
ATOM 1180 N N . ASP C 3 89 ? 26.508 3.883 19.344 1.00 33.45 89 ASP U N 1
ATOM 1181 C CA . ASP C 3 89 ? 27.804 4.540 19.596 1.00 38.12 89 ASP U CA 1
ATOM 1182 C C . ASP C 3 89 ? 27.810 5.660 20.592 1.00 36.87 89 ASP U C 1
ATOM 1183 O O . ASP C 3 89 ? 28.855 6.004 21.116 1.00 41.20 89 ASP U O 1
ATOM 1188 N N . LEU C 3 90 ? 26.651 6.239 20.882 1.00 38.74 90 LEU U N 1
ATOM 1189 C CA . LEU C 3 90 ? 26.609 7.309 21.875 1.00 33.53 90 LEU U CA 1
ATOM 1190 C C . LEU C 3 90 ? 26.145 6.841 23.263 1.00 32.60 90 LEU U C 1
ATOM 1191 O O . LEU C 3 90 ? 25.884 7.651 24.157 1.00 38.15 90 LEU U O 1
ATOM 1196 N N . ALA C 3 91 ? 26.047 5.527 23.448 1.00 29.96 91 ALA U N 1
ATOM 1197 C CA . ALA C 3 91 ? 25.719 4.929 24.744 1.00 27.78 91 ALA U CA 1
ATOM 1198 C C . ALA C 3 91 ? 24.314 5.144 25.286 1.00 26.04 91 ALA U C 1
ATOM 1199 O O . ALA C 3 91 ? 24.116 5.440 26.506 1.00 23.64 91 ALA U O 1
ATOM 1201 N N . PHE C 3 92 ? 23.347 5.041 24.375 1.00 25.44 92 PHE U N 1
ATOM 1202 C CA . PHE C 3 92 ? 21.941 5.097 24.767 1.00 23.83 92 PHE U CA 1
ATOM 1203 C C . PHE C 3 92 ? 21.676 3.621 25.080 1.00 25.67 92 PHE U C 1
ATOM 1204 O O . PHE C 3 92 ? 22.225 2.715 24.471 1.00 26.08 92 PHE U O 1
ATOM 1212 N N . GLU C 3 93 ? 20.920 3.383 26.117 1.00 21.96 93 GLU U N 1
ATOM 1213 C CA . GLU C 3 93 ? 20.679 2.033 26.488 1.00 23.42 93 GLU U CA 1
ATOM 1214 C C . GLU C 3 93 ? 19.204 1.719 26.343 1.00 25.63 93 GLU U C 1
ATOM 1215 O O . GLU C 3 93 ? 18.338 2.375 26.938 1.00 24.73 93 GLU U O 1
ATOM 1221 N N . GLN C 3 94 ? 18.928 0.728 25.505 1.00 25.39 94 GLN U N 1
ATOM 1222 C CA . GLN C 3 94 ? 17.586 0.298 25.221 1.00 20.75 94 GLN U CA 1
ATOM 1223 C C . GLN C 3 94 ? 17.013 -0.489 26.411 1.00 21.58 94 GLN U C 1
ATOM 1224 O O . GLN C 3 94 ? 17.636 -1.440 26.920 1.00 19.80 94 GLN U O 1
ATOM 1230 N N . LEU C 3 95 ? 15.828 -0.085 26.830 1.00 19.95 95 LEU U N 1
ATOM 1231 C CA . LEU C 3 95 ? 15.144 -0.705 27.945 1.00 26.13 95 LEU U CA 1
ATOM 1232 C C . LEU C 3 95 ? 13.896 -1.519 27.492 1.00 29.50 95 LEU U C 1
ATOM 1233 O O . LEU C 3 95 ? 13.194 -2.097 28.311 1.00 28.79 95 LEU U O 1
ATOM 1238 N N . GLN C 3 96 ? 13.627 -1.546 26.193 1.00 33.46 96 GLN U N 1
ATOM 1239 C CA . GLN C 3 96 ? 12.481 -2.291 25.683 1.00 35.38 96 GLN U CA 1
ATOM 1240 C C . GLN C 3 96 ? 12.544 -2.606 24.178 1.00 37.38 96 GLN U C 1
ATOM 1241 O O . GLN C 3 96 ? 12.981 -1.754 23.337 1.00 29.57 96 GLN U O 1
ATOM 1247 N N . HIS C 3 97 ? 12.156 -3.857 23.883 1.00 37.72 97 HIS U N 1
ATOM 1248 C CA . HIS C 3 97 ? 12.071 -4.408 22.516 1.00 45.93 97 HIS U CA 1
ATOM 1249 C C . HIS C 3 97 ? 10.975 -3.603 21.787 1.00 43.95 97 HIS U C 1
ATOM 1250 O O . HIS C 3 97 ? 10.097 -3.006 22.429 1.00 35.82 97 HIS U O 1
ATOM 1257 N N . ASP C 3 98 ? 11.048 -3.593 20.457 1.00 43.40 98 ASP U N 1
ATOM 1258 C CA . ASP C 3 98 ? 10.086 -2.889 19.633 1.00 45.40 98 ASP U CA 1
ATOM 1259 C C . ASP C 3 98 ? 8.691 -3.505 19.841 1.00 45.85 98 ASP U C 1
ATOM 1260 O O . ASP C 3 98 ? 8.524 -4.735 19.829 1.00 46.28 98 ASP U O 1
ATOM 1265 N N . LYS C 3 99 ? 7.711 -2.642 20.094 1.00 46.68 99 LYS U N 1
ATOM 1266 C CA . LYS C 3 99 ? 6.325 -3.068 20.286 1.00 47.73 99 LYS U CA 1
ATOM 1267 C C . LYS C 3 99 ? 5.489 -2.022 19.587 1.00 46.69 99 LYS U C 1
ATOM 1268 O O . LYS C 3 99 ? 5.368 -0.891 20.088 1.00 46.86 99 LYS U O 1
ATOM 1274 N N . GLY C 3 100 ? 4.946 -2.386 18.429 1.00 43.93 100 GLY U N 1
ATOM 1275 C CA . GLY C 3 100 ? 4.131 -1.463 17.672 1.00 39.52 100 GLY U CA 1
ATOM 1276 C C . GLY C 3 100 ? 4.961 -0.250 17.377 1.00 42.22 100 GLY U C 1
ATOM 1277 O O . GLY C 3 100 ? 4.499 0.891 17.499 1.00 47.86 100 GLY U O 1
ATOM 1278 N N . GLY C 3 101 ? 6.218 -0.493 17.026 1.00 42.86 101 GLY U N 1
ATOM 1279 C CA . GLY C 3 101 ? 7.131 0.595 16.700 1.00 40.87 101 GLY U CA 1
ATOM 1280 C C . GLY C 3 101 ? 7.673 1.446 17.845 1.00 38.99 101 GLY U C 1
ATOM 1281 O O . GLY C 3 101 ? 8.398 2.422 17.639 1.00 42.42 101 GLY U O 1
ATOM 1282 N N . TRP C 3 102 ? 7.303 1.119 19.063 1.00 36.31 102 TRP U N 1
ATOM 1283 C CA . TRP C 3 102 ? 7.783 1.910 20.171 1.00 36.04 102 TRP U CA 1
ATOM 1284 C C . TRP C 3 102 ? 8.953 1.211 20.833 1.00 35.76 102 TRP U C 1
ATOM 1285 O O . TRP C 3 102 ? 8.957 -0.026 21.007 1.00 36.58 102 TRP U O 1
ATOM 1296 N N . THR C 3 103 ? 9.923 2.014 21.227 1.00 30.70 103 THR U N 1
ATOM 1297 C CA . THR C 3 103 ? 11.094 1.504 21.862 1.00 31.44 103 THR U CA 1
ATOM 1298 C C . THR C 3 103 ? 11.333 2.461 23.052 1.00 34.34 103 THR U C 1
ATOM 1299 O O . THR C 3 103 ? 10.834 3.592 23.030 1.00 33.76 103 THR U O 1
ATOM 1303 N N . GLN C 3 104 ? 11.972 1.988 24.134 1.00 35.39 104 GLN U N 1
ATOM 1304 C CA . GLN C 3 104 ? 12.210 2.835 25.316 1.00 30.04 104 GLN U CA 1
ATOM 1305 C C . GLN C 3 104 ? 13.657 2.941 25.601 1.00 30.02 104 GLN U C 1
ATOM 1306 O O . GLN C 3 104 ? 14.400 1.986 25.344 1.00 25.81 104 GLN U O 1
ATOM 1312 N N . TRP C 3 105 ? 14.055 4.083 26.183 1.00 28.00 105 TRP U N 1
ATOM 1313 C CA . TRP C 3 105 ? 15.465 4.381 26.424 1.00 25.38 105 TRP U CA 1
ATOM 1314 C C . TRP C 3 105 ? 15.875 5.194 27.620 1.00 26.97 105 TRP U C 1
ATOM 1315 O O . TRP C 3 105 ? 15.074 5.908 28.173 1.00 28.36 105 TRP U O 1
ATOM 1326 N N . LYS C 3 106 ? 17.185 5.129 27.926 1.00 26.98 106 LYS U N 1
ATOM 1327 C CA . LYS C 3 106 ? 17.836 5.897 28.984 1.00 29.03 106 LYS U CA 1
ATOM 1328 C C . LYS C 3 106 ? 19.320 6.017 28.625 1.00 31.65 106 LYS U C 1
ATOM 1329 O O . LYS C 3 106 ? 19.838 5.262 27.819 1.00 35.97 106 LYS U O 1
ATOM 1335 N N . ARG C 3 107 ? 20.018 6.976 29.216 1.00 32.96 107 ARG U N 1
ATOM 1336 C CA . ARG C 3 107 ? 21.435 7.191 28.906 1.00 30.17 107 ARG U CA 1
ATOM 1337 C C . ARG C 3 107 ? 21.897 8.003 30.082 1.00 32.82 107 ARG U C 1
ATOM 1338 O O . ARG C 3 107 ? 21.214 8.945 30.481 1.00 37.92 107 ARG U O 1
ATOM 1346 N N . SER C 3 108 ? 23.039 7.676 30.662 1.00 35.86 108 SER U N 1
ATOM 1347 C CA . SER C 3 108 ? 23.438 8.407 31.858 1.00 36.44 108 SER U CA 1
ATOM 1348 C C . SER C 3 108 ? 23.612 9.935 31.635 1.00 34.58 108 SER U C 1
ATOM 1349 O O . SER C 3 108 ? 24.243 10.377 30.687 1.00 33.50 108 SER U O 1
ATOM 1352 N N . GLY C 3 109 ? 23.006 10.731 32.510 1.00 36.72 109 GLY U N 1
ATOM 1353 C CA . GLY C 3 109 ? 23.091 12.171 32.398 1.00 39.31 109 GLY U CA 1
ATOM 1354 C C . GLY C 3 109 ? 22.195 12.757 31.305 1.00 42.96 109 GLY U C 1
ATOM 1355 O O . GLY C 3 109 ? 22.329 13.937 30.925 1.00 41.62 109 GLY U O 1
ATOM 1356 N N . PHE C 3 110 ? 21.286 11.934 30.791 1.00 38.24 110 PHE U N 1
ATOM 1357 C CA . PHE C 3 110 ? 20.385 12.374 29.757 1.00 35.09 110 PHE U CA 1
ATOM 1358 C C . PHE C 3 110 ? 18.966 12.347 30.395 1.00 35.05 110 PHE U C 1
ATOM 1359 O O . PHE C 3 110 ? 18.318 11.295 30.544 1.00 32.76 110 PHE U O 1
ATOM 1367 N N . THR C 3 111 ? 18.488 13.526 30.760 1.00 33.05 111 THR U N 1
ATOM 1368 C CA . THR C 3 111 ? 17.209 13.638 31.440 1.00 34.73 111 THR U CA 1
ATOM 1369 C C . THR C 3 111 ? 16.437 14.856 30.995 1.00 36.72 111 THR U C 1
ATOM 1370 O O . THR C 3 111 ? 16.944 15.687 30.212 1.00 35.97 111 THR U O 1
ATOM 1374 N N . ARG C 3 112 ? 15.228 14.957 31.564 1.00 38.09 112 ARG U N 1
ATOM 1375 C CA . ARG C 3 112 ? 14.284 16.043 31.340 1.00 37.91 112 ARG U CA 1
ATOM 1376 C C . ARG C 3 112 ? 15.046 17.345 31.318 1.00 35.28 112 ARG U C 1
ATOM 1377 O O . ARG C 3 112 ? 14.847 18.130 30.416 1.00 38.23 112 ARG U O 1
ATOM 1385 N N . ASN C 3 113 ? 15.912 17.589 32.295 1.00 34.20 113 ASN U N 1
ATOM 1386 C CA . ASN C 3 113 ? 16.701 18.825 32.288 1.00 35.00 113 ASN U CA 1
ATOM 1387 C C . ASN C 3 113 ? 18.232 18.697 32.310 1.00 33.72 113 ASN U C 1
ATOM 1388 O O . ASN C 3 113 ? 18.946 19.534 32.875 1.00 37.24 113 ASN U O 1
ATOM 1393 N N . SER C 3 114 ? 18.759 17.652 31.687 1.00 31.64 114 SER U N 1
ATOM 1394 C CA . SER C 3 114 ? 20.199 17.564 31.603 1.00 30.52 114 SER U CA 1
ATOM 1395 C C . SER C 3 114 ? 20.631 16.688 30.455 1.00 27.64 114 SER U C 1
ATOM 1396 O O . SER C 3 114 ? 19.964 15.713 30.139 1.00 29.73 114 SER U O 1
ATOM 1399 N N . VAL C 3 115 ? 21.720 17.093 29.798 1.00 28.58 115 VAL U N 1
ATOM 1400 C CA . VAL C 3 115 ? 22.391 16.312 28.731 1.00 27.90 115 VAL U CA 1
ATOM 1401 C C . VAL C 3 115 ? 23.892 16.420 29.045 1.00 28.72 115 VAL U C 1
ATOM 1402 O O . VAL C 3 115 ? 24.494 17.459 28.753 1.00 21.73 115 VAL U O 1
ATOM 1406 N N . PHE C 3 116 ? 24.513 15.366 29.577 1.00 34.71 116 PHE U N 1
ATOM 1407 C CA . PHE C 3 116 ? 25.947 15.427 29.928 1.00 40.64 116 PHE U CA 1
ATOM 1408 C C . PHE C 3 116 ? 26.924 14.995 28.885 1.00 44.60 116 PHE U C 1
ATOM 1409 O O . PHE C 3 116 ? 26.541 14.465 27.847 1.00 45.90 116 PHE U O 1
ATOM 1417 N N . GLU C 3 117 ? 28.194 15.155 29.261 1.00 52.23 117 GLU U N 1
ATOM 1418 C CA . GLU C 3 117 ? 29.380 14.780 28.488 1.00 61.14 117 GLU U CA 1
ATOM 1419 C C . GLU C 3 117 ? 29.215 15.317 27.117 1.00 63.87 117 GLU U C 1
ATOM 1420 O O . GLU C 3 117 ? 28.861 16.483 26.942 1.00 63.67 117 GLU U O 1
ATOM 1426 N N . ASP C 3 118 ? 29.453 14.424 26.158 1.00 70.44 118 ASP U N 1
ATOM 1427 C CA . ASP C 3 118 ? 29.344 14.705 24.723 1.00 78.59 118 ASP U CA 1
ATOM 1428 C C . ASP C 3 118 ? 28.594 13.561 23.913 1.00 80.41 118 ASP U C 1
ATOM 1429 O O . ASP C 3 118 ? 28.462 12.431 24.471 1.00 78.83 118 ASP U O 1
#

Nearest PDB structures (foldseek):
  1pp8-assembly1_F  TM=9.911E-01  e=1.620E-17  Trichomonas vaginalis
  1pp8-assembly6_O  TM=9.671E-01  e=1.964E-14  Trichomonas vaginalis
  6rcz-assembly2_E  TM=3.692E-01  e=1.842E-01  Burkholderia pseudomallei K96243
  5dxn-assembly1_A  TM=4.412E-01  e=2.561E+00  Aspergillus fumigatus Af293
  8s8k-assembly1_l  TM=4.455E-01  e=1.569E+00  Saccharomyces cerevisiae S288C

Foldseek 3Di:
DLLCVLLVPDDPVLLVLLVADQDPPVSNDPLNNLQVVQLVVVPVVVSCVSFAWYDPDQFKIKGQLCSVCSNSVHDSVVVVVSCVVVAWDWPDDADVRMTMTGGPQRGNPGDDDD

Secondary structure (DSSP, 8-state):
-HHHHHHTTS-HHHHHHHHS---SSGGGSHHHHHHHHHHHHTT-HHHHHHHTEEESSSS-EEE-HHHHHHHHT--HHHHHHHHHHTT-EEEEEEETTEEEEE-TTEETTEE---

Solvent-accessible surface area: 6728 Å² total; per-residue (Å²): 166,98,75,58,38,2,34,85,82,8,42,117,135,20,31,58,24,15,165,107,174,72,51,220,51,65,64,0,81,16,4,82,18,0,18,54,0,1,73,47,0,64,86,33,86,115,0,39,126,89,0,0,0,18,29,71,43,92,65,57,0,72,0,62,42,159,23,0,4,67,9,14,59,50,153,76,101,44,0,56,68,40,2,193,100,36,73,14,84,83,68,38,154,83,123,68,31,61,3,43,12,78,15,88,19,1,26,117,135,27,42,116,130,104

B-factor: mean 43.81, std 16.46, range [10.73, 149.6]

Sequence (114 aa):
DLEASFTSRLPPEIVAALKRKSSRDPNSRFPRKLHMLLTYLASNPQLEEEIGLSWISDTEFKMKKKNVALVMGIKLNTLNVNLRDLAFEQLQHDKGGWTQWKRSGFTRNSVFED

Radius of gyration: 12.96 Å; Cα contacts (8 Å, |Δi|>4): 155; chains: 1; bounding box: 33×31×32 Å